Protein AF-A0A7V8DEC2-F1 (afdb_monomer_lite)

Radius of gyration: 15.88 Å; chains: 1; bounding box: 36×29×43 Å

pLDDT: mean 92.49, std 10.4, range [48.53, 98.69]

Secondary structure (DSSP, 8-state):
-EEE--TTTS-EEE--GGGSS-STTSS-SSSS---EEEHHHHHHHHHHHHHHGGGT--EEES-----HHHHHHHHHH-SS--TT---SGGGSTT-SSS-HHHHHHHHHHHHHHHHTT-EE-TT-TT-EE-TTGGGSPP--GGGSSS-SS--

Structure (mmCIF, N/CA/C/O backbone):
data_AF-A0A7V8DEC2-F1
#
_entry.id   AF-A0A7V8DEC2-F1
#
loop_
_atom_site.group_PDB
_atom_site.id
_atom_site.type_symbol
_atom_site.label_atom_id
_atom_site.label_alt_id
_atom_site.label_comp_id
_atom_site.label_asym_id
_atom_site.label_entity_id
_atom_site.label_seq_id
_atom_site.pdbx_PDB_ins_code
_atom_site.Cartn_x
_atom_site.Cartn_y
_atom_site.Cartn_z
_atom_site.occupancy
_atom_site.B_iso_or_equiv
_atom_site.auth_seq_id
_atom_site.auth_comp_id
_atom_site.auth_asym_id
_atom_site.auth_atom_id
_atom_site.pdbx_PDB_model_num
ATOM 1 N N . MET A 1 1 ? -7.765 -2.487 -15.176 1.00 85.81 1 MET A N 1
ATOM 2 C CA . MET A 1 1 ? -7.069 -1.222 -15.522 1.00 85.81 1 MET A CA 1
ATOM 3 C C . MET A 1 1 ? -6.534 -0.589 -14.244 1.00 85.81 1 MET A C 1
ATOM 5 O O . MET A 1 1 ? -7.212 -0.698 -13.222 1.00 85.81 1 MET A O 1
ATOM 9 N N . LEU A 1 2 ? -5.335 0.001 -14.280 1.00 95.69 2 LEU A N 1
ATOM 10 C CA . LEU A 1 2 ? -4.778 0.754 -13.152 1.00 95.69 2 LEU A CA 1
ATOM 11 C C . LEU A 1 2 ? -5.351 2.177 -13.119 1.00 95.69 2 LEU A C 1
ATOM 13 O O . LEU A 1 2 ? -5.639 2.755 -14.164 1.00 95.69 2 LEU A O 1
ATOM 17 N N . VAL A 1 3 ? -5.522 2.717 -11.918 1.00 96.56 3 VAL A N 1
ATOM 18 C CA . VAL A 1 3 ? -6.034 4.063 -11.646 1.00 96.56 3 VAL A CA 1
ATOM 19 C C . VAL A 1 3 ? -5.045 4.757 -10.724 1.00 96.56 3 VAL A C 1
ATOM 21 O O . VAL A 1 3 ? -4.654 4.182 -9.706 1.00 96.56 3 VAL A O 1
ATOM 24 N N . GLU A 1 4 ? -4.643 5.975 -11.078 1.00 97.56 4 GLU A N 1
ATOM 25 C CA . GLU A 1 4 ? -3.806 6.800 -10.209 1.00 97.56 4 GLU A CA 1
ATOM 26 C C . GLU A 1 4 ? -4.625 7.309 -9.020 1.00 97.56 4 GLU A C 1
ATOM 28 O O . GLU A 1 4 ? -5.754 7.786 -9.162 1.00 97.56 4 GLU A O 1
ATOM 33 N N . ILE A 1 5 ? -4.056 7.180 -7.829 1.00 98.00 5 ILE A N 1
ATOM 34 C CA . ILE A 1 5 ? -4.666 7.559 -6.564 1.00 98.00 5 ILE A CA 1
ATOM 35 C C . ILE A 1 5 ? -3.984 8.838 -6.096 1.00 98.00 5 ILE A C 1
ATOM 37 O O . ILE A 1 5 ? -2.819 8.819 -5.706 1.00 98.00 5 ILE A O 1
ATOM 41 N N . THR A 1 6 ? -4.715 9.949 -6.123 1.00 97.44 6 THR A N 1
ATOM 42 C CA . THR A 1 6 ? -4.188 11.273 -5.777 1.00 97.44 6 THR A CA 1
ATOM 43 C C . THR A 1 6 ? -5.094 11.997 -4.777 1.00 97.44 6 THR A C 1
ATOM 45 O O . THR A 1 6 ? -6.324 11.904 -4.858 1.00 97.44 6 THR A O 1
ATOM 48 N N . PRO A 1 7 ? -4.528 12.750 -3.820 1.00 96.50 7 PRO A N 1
ATOM 49 C CA . PRO A 1 7 ? -5.272 13.774 -3.096 1.00 96.50 7 PRO A CA 1
ATOM 50 C C . PRO A 1 7 ? -5.656 14.945 -4.025 1.00 96.50 7 PRO A C 1
ATOM 52 O O . PRO A 1 7 ? -4.900 15.256 -4.944 1.00 96.50 7 PRO A O 1
ATOM 55 N N . PRO A 1 8 ? -6.792 15.632 -3.798 1.00 95.69 8 PRO A N 1
ATOM 56 C CA . PRO A 1 8 ? -7.818 15.344 -2.793 1.00 95.69 8 PRO A CA 1
ATOM 57 C C . PRO A 1 8 ? -8.873 14.330 -3.272 1.00 95.69 8 PRO A C 1
ATOM 59 O O . PRO A 1 8 ? -9.820 14.054 -2.543 1.00 95.69 8 PRO A O 1
ATOM 62 N N . ALA A 1 9 ? -8.741 13.768 -4.483 1.00 96.75 9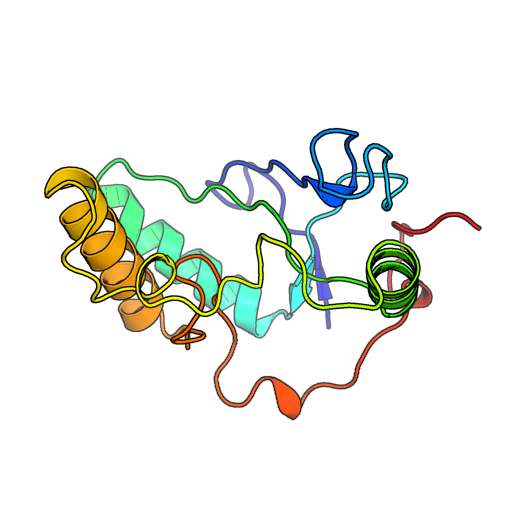 ALA A N 1
ATOM 63 C CA . ALA A 1 9 ? -9.713 12.811 -5.024 1.00 96.75 9 ALA A CA 1
ATOM 64 C C . ALA A 1 9 ? -9.879 11.564 -4.133 1.00 96.75 9 ALA A C 1
ATOM 66 O O . ALA A 1 9 ? -10.933 10.916 -4.154 1.00 96.75 9 ALA A O 1
ATOM 67 N N . PHE A 1 10 ? -8.848 11.249 -3.348 1.00 98.12 10 PHE A N 1
ATOM 68 C CA . PHE A 1 10 ? -8.877 10.344 -2.209 1.00 98.12 10 PHE A CA 1
ATOM 69 C C . PHE A 1 10 ? -8.383 11.091 -0.967 1.00 98.12 10 PHE A C 1
ATOM 71 O O . PHE A 1 10 ? -7.328 11.727 -1.007 1.00 98.12 10 PHE A O 1
ATOM 78 N N . ASP A 1 11 ? -9.119 10.989 0.142 1.00 97.69 11 ASP A N 1
ATOM 79 C CA . ASP A 1 11 ? -8.714 11.593 1.412 1.00 97.69 11 ASP A CA 1
ATOM 80 C C . ASP A 1 11 ? -7.654 10.737 2.127 1.00 97.69 11 ASP A C 1
ATOM 82 O O . ASP A 1 11 ? -7.916 10.008 3.083 1.00 97.69 11 ASP A O 1
ATOM 86 N N . ILE A 1 12 ? -6.438 10.787 1.589 1.00 97.88 12 ILE A N 1
ATOM 87 C CA . ILE A 1 12 ? -5.295 9.978 2.014 1.00 97.88 12 ILE A CA 1
ATOM 88 C C . ILE A 1 12 ? -4.025 10.823 2.116 1.00 97.88 12 ILE A C 1
ATOM 90 O O . ILE A 1 12 ? -3.954 11.960 1.643 1.00 97.88 12 ILE A O 1
ATOM 94 N N . ILE A 1 13 ? -2.995 10.226 2.700 1.00 98.12 13 ILE A N 1
ATOM 95 C CA . ILE A 1 13 ? -1.625 10.729 2.725 1.00 98.12 13 ILE A CA 1
ATOM 96 C C . ILE A 1 13 ? -0.780 9.788 1.863 1.00 98.12 13 ILE A C 1
ATOM 98 O O . ILE A 1 13 ? -0.828 8.573 2.046 1.00 98.12 13 ILE A O 1
ATOM 102 N N . LEU A 1 14 ? -0.002 10.337 0.933 1.00 97.81 14 LEU A N 1
ATOM 103 C CA . LEU A 1 14 ? 0.951 9.570 0.132 1.00 97.81 14 LEU A CA 1
ATOM 104 C C . LEU A 1 14 ? 2.361 9.768 0.682 1.00 97.81 14 LEU A C 1
ATOM 106 O O . LEU A 1 14 ? 2.790 10.900 0.892 1.00 97.81 14 LEU A O 1
ATOM 110 N N . ASP A 1 15 ? 3.067 8.665 0.899 1.00 96.88 15 ASP A N 1
ATOM 111 C CA . ASP A 1 15 ? 4.468 8.637 1.319 1.00 96.88 15 ASP A CA 1
ATOM 112 C C . ASP A 1 15 ? 5.162 7.474 0.610 1.00 96.88 15 ASP A C 1
ATOM 114 O O . ASP A 1 15 ? 5.553 6.492 1.229 1.00 96.88 15 ASP A O 1
ATOM 118 N N . ILE A 1 16 ? 5.197 7.542 -0.725 1.00 97.38 16 ILE A N 1
ATOM 119 C CA . ILE A 1 16 ? 5.663 6.460 -1.599 1.00 97.38 16 ILE A CA 1
ATOM 120 C C . ILE A 1 16 ? 7.163 6.224 -1.378 1.00 97.38 16 ILE A C 1
ATOM 122 O O . ILE A 1 16 ? 8.010 6.857 -2.012 1.00 97.38 16 ILE A O 1
ATOM 126 N N . VAL A 1 17 ? 7.497 5.318 -0.456 1.00 96.00 17 VAL A N 1
ATOM 127 C CA . VAL A 1 17 ? 8.841 5.223 0.141 1.00 96.00 17 VAL A CA 1
ATOM 128 C C . VAL A 1 17 ? 9.905 4.822 -0.868 1.00 96.00 17 VAL A C 1
ATOM 130 O O . VAL A 1 17 ? 11.034 5.309 -0.799 1.00 96.00 17 VAL A O 1
ATOM 133 N N . TYR A 1 18 ? 9.537 4.004 -1.855 1.00 96.50 18 TYR A N 1
ATOM 134 C CA . TYR A 1 18 ? 10.441 3.570 -2.917 1.00 96.50 18 TYR A CA 1
ATOM 135 C C . TYR A 1 18 ? 10.767 4.677 -3.927 1.00 96.50 18 TYR A C 1
ATOM 137 O O . TYR A 1 18 ? 11.693 4.505 -4.710 1.00 96.50 18 TYR A O 1
ATOM 145 N N . ALA A 1 19 ? 10.102 5.835 -3.877 1.00 96.94 19 ALA A N 1
ATOM 146 C CA . ALA A 1 19 ? 10.523 7.042 -4.598 1.00 96.94 19 ALA A CA 1
ATOM 147 C C . ALA A 1 19 ? 11.519 7.910 -3.798 1.00 96.94 19 ALA A C 1
ATOM 149 O O . ALA A 1 19 ? 11.901 8.992 -4.238 1.00 96.94 19 ALA A O 1
ATOM 150 N N . THR A 1 20 ? 11.935 7.468 -2.608 1.00 95.56 20 THR A N 1
ATOM 151 C CA . THR A 1 20 ? 12.814 8.221 -1.700 1.00 95.56 20 THR A CA 1
ATOM 152 C C . THR A 1 20 ? 14.027 7.387 -1.291 1.00 95.56 20 THR A C 1
ATOM 154 O O . THR A 1 20 ? 14.081 6.191 -1.550 1.00 95.56 20 THR A O 1
ATOM 157 N N . ARG A 1 21 ? 14.998 7.994 -0.597 1.00 95.25 21 ARG A N 1
ATOM 158 C CA . ARG A 1 21 ? 16.113 7.259 0.038 1.00 95.25 21 ARG A CA 1
ATOM 159 C C . ARG A 1 21 ? 15.707 6.547 1.332 1.00 95.25 21 ARG A C 1
ATOM 161 O O . ARG A 1 21 ? 16.487 5.759 1.856 1.00 95.25 21 ARG A O 1
ATOM 168 N N . THR A 1 22 ? 14.511 6.823 1.848 1.00 91.62 22 THR A N 1
ATOM 169 C CA . THR A 1 22 ? 13.980 6.280 3.105 1.00 91.62 22 THR A CA 1
ATOM 170 C C . THR A 1 22 ? 13.355 4.907 2.865 1.00 91.62 22 THR A C 1
ATOM 172 O O . THR A 1 22 ? 12.189 4.656 3.153 1.00 91.62 22 THR A O 1
ATOM 175 N N . ASN A 1 23 ? 14.140 4.011 2.279 1.00 92.19 23 ASN A N 1
ATOM 176 C CA . ASN A 1 23 ? 13.785 2.619 2.062 1.00 92.19 23 ASN A CA 1
ATOM 177 C C . ASN A 1 23 ? 15.054 1.762 2.214 1.00 92.19 23 ASN A C 1
ATOM 179 O O . ASN A 1 23 ? 16.163 2.291 2.298 1.00 92.19 23 ASN A O 1
ATOM 183 N N . PHE A 1 24 ? 14.910 0.440 2.274 1.00 89.31 24 PHE A N 1
ATOM 184 C CA . PHE A 1 24 ? 16.031 -0.445 2.598 1.00 89.31 24 PHE A CA 1
ATOM 185 C C . PHE A 1 24 ? 17.140 -0.493 1.533 1.00 89.31 24 PHE A C 1
ATOM 187 O O . PHE A 1 24 ? 18.227 -0.968 1.844 1.00 89.31 24 PHE A O 1
ATOM 194 N N . THR A 1 25 ? 16.907 0.006 0.312 1.00 91.56 25 THR A N 1
ATOM 195 C CA . THR A 1 25 ? 17.959 0.117 -0.711 1.00 91.56 25 THR A CA 1
ATOM 196 C C . THR A 1 25 ? 18.866 1.337 -0.518 1.00 91.56 25 THR A C 1
ATOM 198 O O . THR A 1 25 ? 19.895 1.464 -1.181 1.00 91.56 25 THR A O 1
ATOM 201 N N . GLY A 1 26 ? 18.475 2.286 0.345 1.00 92.94 26 GLY A N 1
ATOM 202 C CA . GLY A 1 26 ? 19.191 3.548 0.569 1.00 92.94 26 GLY A CA 1
ATOM 203 C C . GLY A 1 26 ? 19.160 4.537 -0.610 1.00 92.94 26 GLY A C 1
ATOM 204 O O . GLY A 1 26 ? 19.765 5.615 -0.520 1.00 92.94 26 GLY A O 1
ATOM 205 N N . ALA A 1 27 ? 18.454 4.204 -1.696 1.00 94.44 27 ALA A N 1
ATOM 206 C CA . ALA A 1 27 ? 18.324 5.003 -2.913 1.00 94.44 27 ALA A CA 1
ATOM 207 C C . ALA A 1 27 ? 16.891 4.930 -3.487 1.00 94.44 27 ALA A C 1
ATOM 209 O O . ALA A 1 27 ? 16.195 3.938 -3.270 1.00 94.44 27 ALA A O 1
ATOM 210 N N . PRO A 1 28 ? 16.417 5.949 -4.228 1.00 96.62 28 PRO A N 1
ATOM 211 C CA . PRO A 1 28 ? 15.135 5.860 -4.919 1.00 96.62 28 PRO A CA 1
ATOM 212 C C . PRO A 1 28 ? 15.144 4.724 -5.950 1.00 96.62 28 PRO A C 1
ATOM 214 O O . PRO A 1 28 ? 16.067 4.617 -6.755 1.00 96.62 28 PRO A O 1
ATOM 217 N N . VAL A 1 29 ? 14.107 3.890 -5.918 1.00 96.75 29 VAL A N 1
ATOM 218 C CA . VAL A 1 29 ? 13.823 2.848 -6.917 1.00 96.75 29 VAL A CA 1
ATOM 219 C C . VAL A 1 29 ? 12.872 3.388 -7.982 1.00 96.75 29 VAL A C 1
ATOM 221 O O . VAL A 1 29 ? 13.062 3.126 -9.167 1.00 96.75 29 VAL A O 1
ATOM 224 N N . TYR A 1 30 ? 11.872 4.167 -7.565 1.00 97.31 30 TYR A N 1
ATOM 225 C CA . TYR A 1 30 ? 10.996 4.901 -8.469 1.00 97.31 30 TYR A CA 1
ATOM 226 C C . TYR A 1 30 ? 11.585 6.283 -8.780 1.00 97.31 30 TYR A C 1
ATOM 228 O O . TYR A 1 30 ? 12.080 6.967 -7.882 1.00 97.31 30 TYR A O 1
ATOM 236 N N . VAL A 1 31 ? 11.463 6.740 -10.028 1.00 97.00 31 VAL A N 1
ATOM 237 C CA . VAL A 1 31 ? 11.846 8.105 -10.444 1.00 97.00 31 VAL A CA 1
ATOM 238 C C . VAL A 1 31 ? 10.814 9.158 -10.030 1.00 97.00 31 VAL A C 1
ATOM 240 O O . VAL A 1 31 ? 11.120 10.349 -9.994 1.00 97.00 31 VAL A O 1
ATOM 243 N N . ARG A 1 32 ? 9.586 8.730 -9.707 1.00 96.06 32 ARG A N 1
ATOM 244 C CA . ARG A 1 32 ? 8.497 9.583 -9.208 1.00 96.06 32 ARG A CA 1
ATOM 245 C C . ARG A 1 32 ? 7.607 8.836 -8.204 1.00 96.06 32 ARG A C 1
ATOM 247 O O . ARG A 1 32 ? 7.474 7.618 -8.313 1.00 96.06 32 ARG A O 1
ATOM 254 N N . PRO A 1 33 ? 6.936 9.538 -7.272 1.00 96.62 33 PRO A N 1
ATOM 255 C CA . PRO A 1 33 ? 6.075 8.926 -6.256 1.00 96.62 33 PRO A CA 1
ATOM 256 C C . PRO A 1 33 ? 4.657 8.636 -6.783 1.00 96.62 33 PRO A C 1
ATOM 258 O O . PRO A 1 33 ? 3.670 9.124 -6.233 1.00 96.62 33 PRO A O 1
ATOM 261 N N . GLY A 1 34 ? 4.538 7.877 -7.876 1.00 97.06 34 GLY A N 1
ATOM 262 C CA . GLY A 1 34 ? 3.231 7.469 -8.397 1.00 97.06 34 GLY A CA 1
ATOM 263 C C . GLY A 1 34 ? 2.552 6.446 -7.480 1.00 97.06 34 GLY A C 1
ATOM 264 O O . GLY A 1 34 ? 3.192 5.529 -6.973 1.00 97.06 34 GLY A O 1
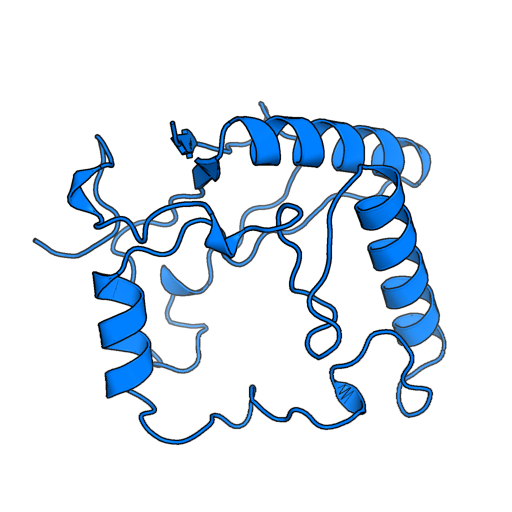ATOM 265 N N . CYS A 1 35 ? 1.245 6.592 -7.266 1.00 97.88 35 CYS A N 1
ATOM 266 C CA . CYS A 1 35 ? 0.443 5.639 -6.505 1.00 97.88 35 CYS A CA 1
ATOM 267 C C . CYS A 1 35 ? -0.678 5.124 -7.398 1.00 97.88 35 CYS A C 1
ATOM 269 O O . CYS A 1 35 ? -1.617 5.860 -7.686 1.00 97.88 35 CYS A O 1
ATOM 271 N N . TYR A 1 36 ? -0.607 3.864 -7.822 1.00 98.00 36 TYR A N 1
ATOM 272 C CA . TYR A 1 36 ? -1.633 3.274 -8.678 1.00 98.00 36 TYR A CA 1
ATOM 273 C C . TYR A 1 36 ? -2.243 2.040 -8.027 1.00 98.00 36 TYR A C 1
ATOM 275 O O . TYR A 1 36 ? -1.551 1.248 -7.391 1.00 98.00 36 TYR A O 1
ATOM 283 N N . LEU A 1 37 ? -3.547 1.859 -8.208 1.00 97.56 37 LEU A N 1
ATOM 284 C CA . LEU A 1 37 ? -4.276 0.669 -7.780 1.00 97.56 37 LEU A CA 1
ATOM 285 C C . LEU A 1 37 ? -5.084 0.103 -8.942 1.00 97.56 37 LEU A C 1
ATOM 287 O O . LEU A 1 37 ? -5.443 0.820 -9.873 1.00 97.56 37 LEU A O 1
ATOM 291 N N . HIS A 1 38 ? -5.434 -1.181 -8.875 1.00 96.44 38 HIS A N 1
ATOM 292 C CA . HIS A 1 38 ? -6.479 -1.709 -9.746 1.00 96.44 38 HIS A CA 1
ATOM 293 C C . HIS A 1 38 ? -7.796 -0.951 -9.503 1.00 96.44 38 HIS A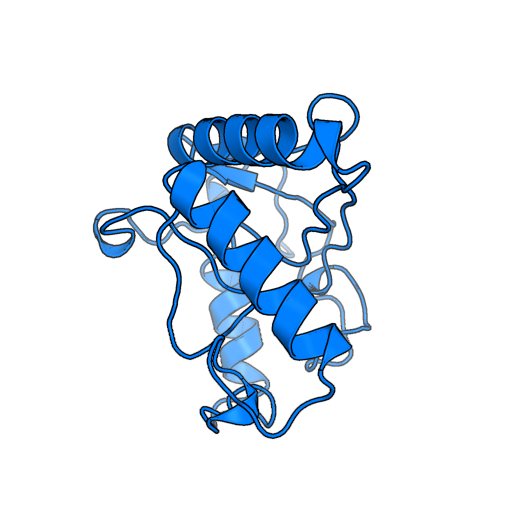 C 1
ATOM 295 O O . HIS A 1 38 ? -8.087 -0.580 -8.367 1.00 96.44 38 HIS A O 1
ATOM 301 N N . GLY A 1 39 ? -8.619 -0.755 -10.538 1.00 96.12 39 GLY A N 1
ATOM 302 C CA . GLY A 1 39 ? -9.901 -0.049 -10.398 1.00 96.12 39 GLY A CA 1
ATOM 303 C C . GLY A 1 39 ? -10.806 -0.619 -9.293 1.00 96.12 39 GLY A C 1
ATOM 304 O O . GLY A 1 39 ? -11.397 0.139 -8.528 1.00 96.12 39 GLY A O 1
ATOM 305 N N . GLU A 1 40 ? -10.842 -1.947 -9.136 1.00 95.44 40 GLU A N 1
ATOM 306 C CA . GLU A 1 40 ? -11.561 -2.599 -8.027 1.00 95.44 40 GLU A CA 1
ATOM 307 C C . GLU A 1 40 ? -10.969 -2.216 -6.661 1.00 95.44 40 GLU A C 1
ATOM 309 O O . GLU A 1 40 ? -11.705 -1.787 -5.776 1.00 95.44 40 GLU A O 1
ATOM 314 N N . SER A 1 41 ? -9.642 -2.283 -6.501 1.00 96.81 41 SER A N 1
ATOM 315 C CA . SER A 1 41 ? -8.939 -1.845 -5.286 1.00 96.81 41 SER A CA 1
ATOM 316 C C . SER A 1 41 ? -9.174 -0.369 -4.968 1.00 96.81 41 SER A C 1
ATOM 318 O O . SER A 1 41 ? -9.336 -0.016 -3.804 1.00 96.81 41 SER A O 1
ATOM 320 N N . ALA A 1 42 ? -9.237 0.500 -5.979 1.00 98.06 42 ALA A N 1
ATOM 321 C CA . ALA A 1 42 ? -9.545 1.914 -5.787 1.00 98.06 42 ALA A CA 1
ATOM 322 C C . ALA A 1 42 ? -10.953 2.102 -5.190 1.00 98.06 42 ALA A C 1
ATOM 324 O O . ALA A 1 42 ? -11.141 2.927 -4.294 1.00 98.06 42 ALA A O 1
ATOM 325 N N . ALA A 1 43 ? -11.934 1.298 -5.614 1.00 97.81 43 ALA A N 1
ATOM 326 C CA . ALA A 1 43 ? -13.267 1.295 -5.014 1.00 97.81 43 ALA A CA 1
ATOM 327 C C . ALA A 1 43 ? -13.255 0.780 -3.561 1.00 97.81 43 ALA A C 1
ATOM 329 O O . ALA A 1 43 ? -13.931 1.362 -2.709 1.00 97.81 43 ALA A O 1
ATOM 330 N N . LEU A 1 44 ? -12.462 -0.255 -3.251 1.00 98.31 44 LEU A N 1
ATOM 331 C CA . LEU A 1 44 ? -12.271 -0.721 -1.868 1.00 98.31 44 LEU A CA 1
ATOM 332 C C . LEU A 1 44 ? -11.642 0.374 -0.992 1.00 98.31 44 LEU A C 1
ATOM 334 O O . LEU A 1 44 ? -12.081 0.595 0.136 1.00 98.31 44 LEU A O 1
ATOM 338 N N . LEU A 1 45 ? -10.643 1.093 -1.515 1.00 98.56 45 LEU A N 1
ATOM 339 C CA . LEU A 1 45 ? -9.985 2.191 -0.807 1.00 98.56 45 LEU A CA 1
ATOM 340 C C . LEU A 1 45 ? -10.975 3.316 -0.480 1.00 98.56 45 LEU A C 1
ATOM 342 O O . LEU A 1 45 ? -10.978 3.806 0.645 1.00 98.56 45 LEU A O 1
ATOM 346 N N . ARG A 1 46 ? -11.864 3.688 -1.414 1.00 98.56 46 ARG A N 1
ATOM 347 C CA . ARG A 1 46 ? -12.918 4.687 -1.142 1.00 98.56 46 ARG A CA 1
ATOM 348 C C . ARG A 1 46 ? -13.819 4.271 0.016 1.00 98.56 46 ARG A C 1
ATOM 350 O O . ARG A 1 46 ? -14.143 5.105 0.857 1.00 98.56 46 ARG A O 1
ATOM 357 N N . ARG A 1 47 ? -14.197 2.991 0.085 1.00 98.62 47 ARG A N 1
ATOM 358 C CA . ARG A 1 47 ? -14.994 2.474 1.206 1.00 98.62 47 ARG A CA 1
ATOM 359 C C . ARG A 1 47 ? -14.221 2.509 2.518 1.00 98.62 47 ARG A C 1
ATOM 361 O O . ARG A 1 47 ? -14.775 2.952 3.515 1.00 98.62 47 ARG A O 1
ATOM 368 N N . ALA A 1 48 ? -12.950 2.111 2.509 1.00 98.69 48 ALA A N 1
ATOM 369 C CA . ALA A 1 48 ? -12.101 2.180 3.695 1.00 98.69 48 ALA A CA 1
ATOM 370 C C . ALA A 1 48 ? -11.988 3.623 4.215 1.00 98.69 48 ALA A C 1
ATOM 372 O O . ALA A 1 48 ? -12.203 3.859 5.401 1.00 98.69 48 ALA A O 1
ATOM 373 N N . ILE A 1 49 ? -11.743 4.595 3.326 1.00 98.62 49 ILE A N 1
ATOM 374 C CA . ILE A 1 49 ? -11.711 6.032 3.660 1.00 98.62 49 ILE A CA 1
ATOM 375 C C . ILE A 1 49 ? -13.036 6.475 4.290 1.00 98.62 49 ILE A C 1
ATOM 377 O O . ILE A 1 49 ? -13.031 7.111 5.342 1.00 98.62 49 ILE A O 1
ATOM 381 N N . ALA A 1 50 ? -14.171 6.103 3.691 1.00 98.56 50 ALA A N 1
ATOM 382 C CA . ALA A 1 50 ? -15.488 6.450 4.222 1.00 98.56 50 ALA A CA 1
ATOM 383 C C . ALA A 1 50 ? -15.736 5.859 5.622 1.00 98.56 50 ALA A C 1
ATOM 385 O O . ALA A 1 50 ? -16.313 6.535 6.468 1.00 98.56 50 ALA A O 1
ATOM 386 N N . LEU A 1 51 ? -15.266 4.635 5.886 1.00 98.62 51 LEU A N 1
ATOM 387 C CA . LEU A 1 51 ? -15.352 4.003 7.207 1.00 98.62 51 LEU A CA 1
ATOM 388 C C . LEU A 1 51 ? -14.409 4.648 8.233 1.00 98.62 51 LEU A C 1
ATOM 390 O O . LEU A 1 51 ? -14.743 4.703 9.410 1.00 98.62 51 LEU A O 1
ATOM 394 N N . ALA A 1 52 ? -13.245 5.143 7.808 1.00 98.19 52 ALA A N 1
ATOM 395 C CA . ALA A 1 52 ? -12.273 5.793 8.687 1.00 98.19 52 ALA A CA 1
ATOM 396 C C . ALA A 1 52 ? -12.659 7.240 9.051 1.00 98.19 52 ALA A C 1
ATOM 398 O O . ALA A 1 52 ? -12.314 7.717 10.135 1.00 98.19 52 ALA A O 1
ATOM 399 N N . CYS A 1 53 ? -13.398 7.927 8.174 1.00 97.12 53 CYS A N 1
ATOM 400 C CA . CYS A 1 53 ? -13.746 9.341 8.322 1.00 97.12 53 CYS A CA 1
ATOM 401 C C . CYS A 1 53 ? -14.470 9.681 9.647 1.00 97.12 53 CYS A C 1
ATOM 403 O O . CYS A 1 53 ? -14.048 10.637 10.300 1.00 97.12 53 CYS A O 1
ATOM 405 N N . PRO A 1 54 ? -15.487 8.926 10.122 1.00 97.19 54 PRO A N 1
ATOM 406 C CA . PRO A 1 54 ? -16.138 9.192 11.411 1.00 97.19 54 PRO A CA 1
ATOM 407 C C . PRO A 1 54 ? -15.203 9.076 12.621 1.00 97.19 54 PRO A C 1
ATOM 409 O O . PRO A 1 54 ? -15.497 9.620 13.682 1.00 97.19 54 PRO A O 1
ATOM 412 N N . HIS A 1 55 ? -14.073 8.381 12.469 1.00 95.62 55 HIS A N 1
ATOM 413 C CA . HIS A 1 55 ? -13.049 8.243 13.503 1.00 95.62 55 HIS A CA 1
ATOM 414 C C . HIS A 1 55 ? -11.969 9.335 13.428 1.00 95.62 55 HIS A C 1
ATOM 416 O O . HIS A 1 55 ? -11.029 9.306 14.218 1.00 95.62 55 HIS A O 1
ATOM 422 N N . GLY A 1 56 ? -12.068 10.280 12.483 1.00 96.88 56 GLY A N 1
ATOM 423 C CA . GLY A 1 56 ? -11.049 11.311 12.262 1.00 96.88 56 GLY A CA 1
ATOM 424 C C . GLY A 1 56 ? -9.720 10.752 11.743 1.00 96.88 56 GLY A C 1
ATOM 425 O O . GLY A 1 56 ? -8.671 11.361 11.952 1.00 96.88 56 GLY A O 1
ATOM 426 N N . LEU A 1 57 ? -9.746 9.578 11.103 1.00 97.56 57 LEU A N 1
ATOM 427 C CA . LEU A 1 57 ? -8.561 8.873 10.619 1.00 97.56 57 LEU A CA 1
ATOM 428 C C . LEU A 1 57 ? -8.417 8.985 9.102 1.00 97.56 57 LEU A C 1
ATOM 430 O O . LEU A 1 57 ? -9.400 9.008 8.365 1.00 97.56 57 LEU A O 1
ATOM 434 N N . ARG A 1 58 ? -7.163 8.982 8.639 1.00 97.62 58 ARG A N 1
ATOM 435 C CA . ARG A 1 58 ? -6.790 8.964 7.218 1.00 97.62 58 ARG A CA 1
ATOM 436 C C . ARG A 1 58 ? -5.805 7.833 6.961 1.00 97.62 58 ARG A C 1
ATOM 438 O O . ARG A 1 58 ? -4.994 7.503 7.828 1.00 97.62 58 ARG A O 1
ATOM 445 N N . PHE A 1 59 ? -5.837 7.270 5.757 1.00 98.25 59 PHE A N 1
ATOM 446 C CA . PHE A 1 59 ? -4.863 6.258 5.351 1.00 98.25 59 PHE A CA 1
ATOM 447 C C . PHE A 1 59 ? -3.585 6.916 4.854 1.00 98.25 59 PHE A C 1
ATOM 449 O O . PHE A 1 59 ? -3.632 7.843 4.046 1.00 98.25 59 PHE A O 1
ATOM 456 N N . LYS A 1 60 ? -2.444 6.398 5.308 1.00 98.25 60 LYS A N 1
ATOM 457 C CA . LYS A 1 60 ? -1.127 6.725 4.769 1.00 98.25 60 LYS A CA 1
ATOM 458 C C . LYS A 1 60 ? -0.646 5.564 3.903 1.00 98.25 60 LYS A C 1
ATOM 460 O O . LYS A 1 60 ? -0.548 4.445 4.399 1.00 98.25 60 LYS A O 1
ATOM 465 N N . ILE A 1 61 ? -0.391 5.822 2.622 1.00 98.25 61 ILE A N 1
ATOM 466 C CA . ILE A 1 61 ? 0.021 4.807 1.645 1.00 98.25 61 ILE A CA 1
ATOM 467 C C . ILE A 1 61 ? 1.522 4.922 1.408 1.00 98.25 61 ILE A C 1
ATOM 469 O O . ILE A 1 61 ? 2.006 5.973 0.987 1.00 98.25 61 ILE A O 1
ATOM 473 N N . PHE A 1 62 ? 2.230 3.825 1.674 1.00 97.44 62 PHE A N 1
ATOM 474 C CA . PHE A 1 62 ? 3.683 3.734 1.530 1.00 97.44 62 PHE A CA 1
ATOM 475 C C . PHE A 1 62 ? 4.124 3.077 0.219 1.00 97.44 62 PHE A C 1
ATOM 477 O O . PHE A 1 62 ? 5.186 3.399 -0.305 1.00 97.44 62 PHE A O 1
ATOM 484 N N . ASP A 1 63 ? 3.309 2.170 -0.315 1.00 97.44 63 ASP A N 1
ATOM 485 C CA . ASP A 1 63 ? 3.495 1.532 -1.617 1.00 97.44 63 ASP A CA 1
ATOM 486 C C . ASP A 1 63 ? 2.143 1.005 -2.126 1.00 97.44 63 ASP A C 1
ATOM 488 O O . ASP A 1 63 ? 1.205 0.831 -1.340 1.00 97.44 63 ASP A O 1
ATOM 492 N N . ALA A 1 64 ? 2.028 0.782 -3.435 1.00 97.00 64 ALA A N 1
ATOM 493 C CA . ALA A 1 64 ? 0.798 0.310 -4.073 1.00 97.00 64 ALA A CA 1
ATOM 494 C C . ALA A 1 64 ? 1.127 -0.610 -5.263 1.00 97.00 64 ALA A C 1
ATOM 496 O O . ALA A 1 64 ? 1.728 -1.667 -5.080 1.00 97.00 64 ALA A O 1
ATOM 497 N N . PHE A 1 65 ? 0.737 -0.250 -6.490 1.00 97.00 65 PHE A N 1
ATOM 498 C CA . PHE A 1 65 ? 1.242 -0.924 -7.681 1.00 97.00 65 PHE A CA 1
ATOM 499 C C . PHE A 1 65 ? 2.768 -0.812 -7.743 1.00 97.00 65 PHE A C 1
ATOM 501 O O . PHE A 1 65 ? 3.312 0.283 -7.874 1.00 97.00 65 PHE A O 1
ATOM 508 N N . ARG A 1 66 ? 3.428 -1.968 -7.704 1.00 96.31 66 ARG A N 1
ATOM 509 C CA . ARG A 1 66 ? 4.868 -2.111 -7.881 1.00 96.31 66 ARG A CA 1
ATOM 510 C C . ARG A 1 66 ? 5.150 -2.805 -9.219 1.00 96.31 66 ARG A C 1
ATOM 512 O O . ARG A 1 66 ? 4.784 -3.975 -9.364 1.00 96.31 66 ARG A O 1
ATOM 519 N N . PRO A 1 67 ? 5.800 -2.129 -10.182 1.00 96.69 67 PRO A N 1
ATOM 520 C CA . PRO A 1 67 ? 6.221 -2.750 -11.433 1.00 96.69 67 PRO A CA 1
ATOM 521 C C . PRO A 1 67 ? 7.161 -3.944 -11.225 1.00 96.69 67 PRO A C 1
ATOM 523 O O . PRO A 1 67 ? 7.939 -3.984 -10.266 1.00 96.69 67 PRO A O 1
ATOM 526 N N . ALA A 1 68 ? 7.148 -4.897 -12.158 1.00 96.12 68 ALA A N 1
ATOM 527 C CA . ALA A 1 68 ? 8.049 -6.053 -12.133 1.00 96.12 68 ALA A CA 1
ATOM 528 C C . ALA A 1 68 ? 9.535 -5.648 -12.073 1.00 96.12 68 ALA A C 1
ATOM 530 O O . ALA A 1 68 ? 10.338 -6.301 -11.407 1.00 96.12 68 ALA A O 1
ATOM 531 N N . GLU A 1 69 ? 9.898 -4.561 -12.753 1.00 96.75 69 GLU A N 1
ATOM 532 C CA . GLU A 1 69 ? 11.235 -3.964 -12.755 1.00 96.75 69 GLU A CA 1
ATOM 533 C C . GLU A 1 69 ? 11.661 -3.550 -11.343 1.00 96.75 69 GLU A C 1
ATOM 535 O O . GLU A 1 69 ? 12.751 -3.910 -10.901 1.00 96.75 69 GLU A O 1
ATOM 540 N N . ALA A 1 70 ? 10.785 -2.857 -10.610 1.00 95.81 70 ALA A N 1
ATOM 541 C CA . ALA A 1 70 ? 11.050 -2.456 -9.234 1.00 95.81 70 ALA A CA 1
ATOM 542 C C . ALA A 1 70 ? 11.241 -3.674 -8.335 1.00 95.81 70 ALA A C 1
ATOM 544 O O . ALA A 1 70 ? 12.193 -3.725 -7.561 1.00 95.81 70 ALA A O 1
ATOM 545 N N . GLN A 1 71 ? 10.381 -4.688 -8.473 1.00 93.50 71 GLN A N 1
ATOM 546 C CA . GLN A 1 71 ? 10.507 -5.920 -7.699 1.00 93.50 71 GLN A CA 1
ATOM 547 C C . GLN A 1 71 ? 11.856 -6.615 -7.947 1.00 93.50 71 GLN A C 1
ATOM 549 O O . GLN A 1 71 ? 12.448 -7.131 -7.000 1.00 93.50 71 GLN A O 1
ATOM 554 N N . ARG A 1 72 ? 12.374 -6.591 -9.186 1.00 93.50 72 ARG A N 1
ATOM 555 C CA . ARG A 1 72 ? 13.72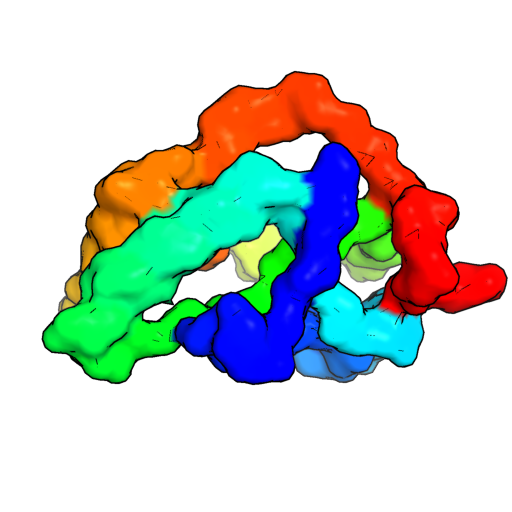4 -7.089 -9.500 1.00 93.50 72 ARG A CA 1
ATOM 556 C C . ARG A 1 72 ? 14.810 -6.262 -8.812 1.00 93.50 72 ARG A C 1
ATOM 558 O O . ARG A 1 72 ? 15.692 -6.855 -8.207 1.00 93.50 72 ARG A O 1
ATOM 565 N N . VAL A 1 73 ? 14.727 -4.929 -8.845 1.00 93.56 73 VAL A N 1
ATOM 566 C CA . VAL A 1 73 ? 15.690 -4.045 -8.155 1.00 93.56 73 VAL A CA 1
ATOM 567 C C . VAL A 1 73 ? 15.721 -4.328 -6.651 1.00 93.56 73 VAL A C 1
ATOM 569 O O . VAL A 1 73 ? 16.797 -4.503 -6.080 1.00 93.56 73 VAL A O 1
ATOM 572 N N . LEU A 1 74 ? 14.546 -4.427 -6.021 1.00 91.38 74 LEU A N 1
ATOM 573 C CA . LEU A 1 74 ? 14.417 -4.757 -4.601 1.00 91.38 74 LEU A CA 1
ATOM 574 C C . LEU A 1 74 ? 15.044 -6.124 -4.281 1.00 91.38 74 LEU A C 1
ATOM 576 O O . LEU A 1 74 ? 15.812 -6.234 -3.327 1.00 91.38 74 LEU A O 1
ATOM 580 N N . TRP A 1 75 ? 14.774 -7.137 -5.111 1.00 87.12 75 TRP A N 1
ATOM 581 C CA . TRP A 1 75 ? 15.341 -8.481 -4.964 1.00 87.12 75 TRP A CA 1
ATOM 582 C C . TRP A 1 75 ? 16.861 -8.511 -5.159 1.00 87.12 75 TRP A C 1
ATOM 584 O O . TRP A 1 75 ? 17.560 -9.209 -4.439 1.00 87.12 75 TRP A O 1
ATOM 594 N N . THR A 1 76 ? 17.410 -7.753 -6.109 1.00 88.75 76 THR A N 1
ATOM 595 C CA . THR A 1 76 ? 18.866 -7.682 -6.316 1.00 88.75 76 THR A CA 1
ATOM 596 C C . THR A 1 76 ? 19.580 -7.018 -5.141 1.00 88.75 76 THR A C 1
ATOM 598 O O . THR A 1 76 ? 20.701 -7.403 -4.821 1.00 88.75 76 THR A O 1
ATOM 601 N N . HIS A 1 77 ? 18.950 -6.034 -4.493 1.00 86.19 77 HIS A N 1
ATOM 602 C CA . HIS A 1 77 ? 19.553 -5.340 -3.355 1.00 86.19 77 HIS A CA 1
ATOM 603 C C . HIS A 1 77 ? 19.574 -6.198 -2.082 1.00 86.19 77 HIS A C 1
ATOM 605 O O . HIS A 1 77 ? 20.493 -6.084 -1.274 1.00 86.19 77 HIS A O 1
ATOM 611 N N . MET A 1 78 ? 18.574 -7.061 -1.906 1.00 74.38 78 MET A N 1
ATOM 612 C CA . MET A 1 78 ? 18.517 -8.040 -0.822 1.00 74.38 78 MET A CA 1
ATOM 613 C C . MET A 1 78 ? 17.978 -9.371 -1.366 1.00 74.38 78 MET A C 1
ATOM 615 O O . MET A 1 78 ? 16.775 -9.622 -1.281 1.00 74.38 78 MET A O 1
ATOM 619 N N . PRO A 1 79 ? 18.849 -10.214 -1.956 1.00 65.69 79 PRO A N 1
ATOM 620 C CA . PRO A 1 79 ? 18.440 -11.513 -2.496 1.00 65.69 79 PRO A CA 1
ATOM 621 C C . PRO A 1 79 ? 18.068 -12.504 -1.383 1.00 65.69 79 PRO A C 1
ATOM 623 O O . PRO A 1 79 ? 17.289 -13.428 -1.616 1.00 65.69 79 PRO A O 1
ATOM 626 N N . ASP A 1 80 ? 18.585 -12.271 -0.173 1.00 61.31 80 ASP A N 1
ATOM 627 C CA . ASP A 1 80 ? 18.235 -12.979 1.054 1.00 61.31 80 ASP A CA 1
ATOM 628 C C . ASP A 1 80 ? 17.186 -12.188 1.849 1.00 61.31 80 ASP A C 1
ATOM 630 O O . ASP A 1 80 ? 17.208 -10.956 1.872 1.00 61.31 80 ASP A O 1
ATOM 634 N N . ARG A 1 81 ? 16.264 -12.905 2.511 1.00 54.50 81 ARG A N 1
ATOM 635 C CA . ARG A 1 81 ? 15.162 -12.337 3.314 1.00 54.50 81 ARG A CA 1
ATOM 636 C C . ARG A 1 81 ? 15.659 -11.180 4.193 1.00 54.50 81 ARG A C 1
ATOM 638 O O . ARG A 1 81 ? 16.578 -11.345 4.994 1.00 54.50 81 ARG A O 1
ATOM 645 N N . THR A 1 82 ? 15.035 -10.020 4.038 1.00 52.56 82 THR A N 1
ATOM 646 C CA . THR A 1 82 ? 15.401 -8.772 4.713 1.00 52.56 82 THR A CA 1
ATOM 647 C C . THR A 1 82 ? 15.155 -8.844 6.234 1.00 52.56 82 THR A C 1
ATOM 649 O O . THR A 1 82 ? 14.375 -9.670 6.707 1.00 52.56 82 THR A O 1
ATOM 652 N N . PRO A 1 83 ? 15.705 -7.918 7.041 1.00 48.53 83 PRO A N 1
ATOM 653 C CA . PRO A 1 83 ? 15.252 -7.707 8.421 1.00 48.53 83 PRO A CA 1
ATOM 654 C C . PRO A 1 83 ? 13.774 -7.275 8.530 1.00 48.53 83 PRO A C 1
ATOM 656 O O . PRO A 1 83 ? 13.206 -7.334 9.617 1.00 48.53 83 PRO A O 1
ATOM 659 N N . PHE A 1 84 ? 13.151 -6.835 7.425 1.00 50.03 84 PHE A N 1
ATOM 660 C CA . PHE A 1 84 ? 11.710 -6.563 7.315 1.00 50.03 84 PHE A CA 1
ATOM 661 C C . PHE A 1 84 ? 10.901 -7.834 6.998 1.00 50.03 84 PHE A C 1
ATOM 663 O O . PHE A 1 84 ? 9.756 -7.943 7.425 1.00 50.03 84 PHE A O 1
ATOM 670 N N . ASP A 1 85 ? 11.534 -8.847 6.393 1.00 52.56 85 ASP A N 1
ATOM 671 C CA . ASP A 1 85 ? 11.082 -10.245 6.328 1.00 52.56 85 ASP A CA 1
ATOM 672 C C . ASP A 1 85 ? 11.325 -10.978 7.652 1.00 52.56 85 ASP A C 1
ATOM 674 O O . ASP A 1 85 ? 11.428 -12.212 7.705 1.00 52.56 85 ASP A O 1
ATOM 678 N N . HIS A 1 86 ? 11.358 -10.235 8.760 1.00 51.88 86 HIS A N 1
ATOM 679 C CA . HIS A 1 86 ? 11.035 -10.807 10.045 1.00 51.88 86 HIS A CA 1
ATOM 680 C C . HIS A 1 86 ? 9.542 -11.157 9.983 1.00 51.88 86 HIS A C 1
ATOM 682 O O . HIS A 1 86 ? 8.679 -10.479 10.543 1.00 51.88 86 HIS A O 1
ATOM 688 N N . PHE A 1 87 ? 9.243 -12.296 9.349 1.00 59.53 87 PHE A N 1
ATOM 689 C CA . PHE A 1 87 ? 8.052 -13.117 9.566 1.00 59.53 87 PHE A CA 1
ATOM 690 C C . PHE A 1 87 ? 8.018 -13.633 11.016 1.00 59.53 87 PHE A C 1
ATOM 692 O O . PHE A 1 87 ? 7.591 -14.752 11.288 1.00 59.53 87 PHE A O 1
ATOM 699 N N . SER A 1 88 ? 8.529 -12.836 11.951 1.00 75.44 88 SER A N 1
ATOM 700 C CA . SER A 1 88 ? 8.287 -13.014 13.353 1.00 75.44 88 SER A CA 1
ATOM 701 C C . SER A 1 88 ? 6.840 -12.645 13.618 1.00 75.44 88 SER A C 1
ATOM 703 O O . SER A 1 88 ? 6.292 -11.738 12.976 1.00 75.44 88 SER A O 1
ATOM 705 N N . PRO A 1 89 ? 6.246 -13.292 14.625 1.00 83.06 89 PRO A N 1
ATOM 706 C CA . PRO A 1 89 ? 4.994 -12.859 15.211 1.00 83.06 89 PRO A CA 1
ATOM 707 C C . PRO A 1 89 ? 4.869 -11.337 15.395 1.00 83.06 89 PRO A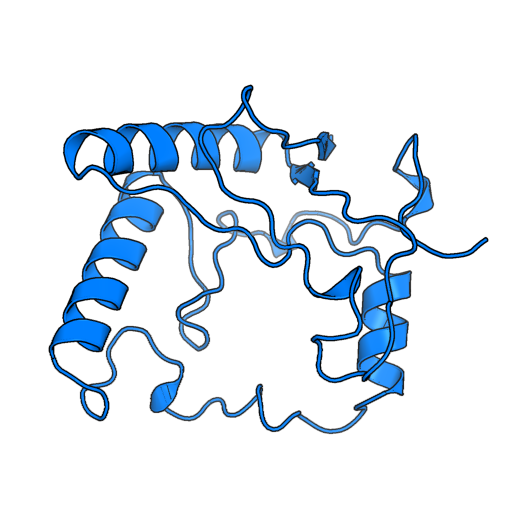 C 1
ATOM 709 O O . PRO A 1 89 ? 3.770 -10.825 15.223 1.00 83.06 89 PRO A O 1
ATOM 712 N N . PHE A 1 90 ? 5.952 -10.579 15.639 1.00 87.31 90 PHE A N 1
ATOM 713 C CA . PHE A 1 90 ? 5.915 -9.108 15.768 1.00 87.31 90 PHE A CA 1
ATOM 714 C C . PHE A 1 90 ? 5.280 -8.367 14.579 1.00 87.31 90 PHE A C 1
ATOM 716 O O . PHE A 1 90 ? 4.730 -7.274 14.761 1.00 87.31 90 PHE A O 1
ATOM 723 N N . SER A 1 91 ? 5.334 -8.932 13.373 1.00 88.81 91 SER A N 1
ATOM 724 C CA . SER A 1 91 ? 4.774 -8.322 12.160 1.00 88.81 91 SER A CA 1
ATOM 725 C C . SER A 1 91 ? 3.294 -8.661 11.956 1.00 88.81 91 SER A C 1
ATOM 727 O O . SER A 1 91 ? 2.635 -8.062 11.108 1.00 88.81 91 SER A O 1
ATOM 729 N N . TYR A 1 92 ? 2.738 -9.578 12.751 1.00 92.19 92 TYR A N 1
ATOM 730 C CA . TYR A 1 92 ? 1.373 -10.070 12.582 1.00 92.19 92 TYR A CA 1
ATOM 731 C C . TYR A 1 92 ? 0.378 -9.111 13.241 1.00 92.19 92 TYR A C 1
ATOM 733 O O . TYR A 1 92 ? 0.707 -8.392 14.187 1.00 92.19 92 TYR A O 1
ATOM 741 N N . HIS A 1 93 ? -0.877 -9.117 12.792 1.00 92.06 93 HIS A N 1
ATOM 742 C CA . HIS A 1 93 ? -1.919 -8.314 13.440 1.00 92.06 93 HIS A CA 1
ATOM 743 C C . HIS A 1 93 ? -2.127 -8.691 14.912 1.00 92.06 93 HIS A C 1
ATOM 745 O O . HIS A 1 93 ? -2.227 -7.804 15.753 1.00 92.06 93 HIS A O 1
ATOM 751 N N . GLY A 1 94 ? -2.173 -9.991 15.216 1.00 91.25 94 GLY A N 1
ATOM 752 C CA . GLY A 1 94 ? -2.559 -10.522 16.528 1.00 91.25 94 GLY A CA 1
ATOM 753 C C . GLY A 1 94 ? -1.438 -10.659 17.558 1.00 91.25 94 GLY A C 1
ATOM 754 O O . GLY A 1 94 ? -1.640 -11.333 18.562 1.00 91.25 94 GLY A O 1
ATOM 755 N N . THR A 1 95 ? -0.255 -10.089 17.319 1.00 92.56 95 THR A N 1
ATOM 756 C CA . THR A 1 95 ? 0.829 -10.163 18.308 1.00 92.56 95 THR A CA 1
ATOM 757 C C . THR A 1 95 ? 0.504 -9.373 19.567 1.00 92.56 95 THR A C 1
ATOM 759 O O . THR A 1 95 ? -0.020 -8.259 19.501 1.00 92.56 95 THR A O 1
ATOM 762 N N . LEU A 1 96 ? 0.847 -9.955 20.714 1.00 93.44 96 LEU A N 1
ATOM 763 C CA . LEU A 1 96 ? 0.695 -9.330 22.025 1.00 93.44 96 LEU A CA 1
ATOM 764 C C . LEU A 1 96 ? 2.009 -8.718 22.532 1.00 93.44 96 LEU A C 1
ATOM 766 O O . LEU A 1 96 ? 1.989 -7.953 23.493 1.00 93.44 96 LEU A O 1
ATOM 770 N N . ASP A 1 97 ? 3.128 -8.967 21.846 1.00 93.81 97 ASP A N 1
ATOM 771 C CA . ASP A 1 97 ? 4.472 -8.528 22.247 1.00 93.81 97 ASP A CA 1
ATOM 772 C C . ASP A 1 97 ? 4.794 -7.085 21.793 1.00 93.81 97 ASP A C 1
ATOM 774 O O . ASP A 1 97 ? 5.947 -6.699 21.603 1.00 93.81 97 ASP A O 1
ATOM 778 N N . ILE A 1 98 ? 3.761 -6.266 21.587 1.00 93.94 98 ILE A N 1
ATOM 779 C CA . ILE A 1 98 ? 3.846 -4.840 21.239 1.00 93.94 98 ILE A CA 1
ATOM 780 C C . ILE A 1 98 ? 2.990 -4.025 22.213 1.00 93.94 98 ILE A C 1
ATOM 782 O O . ILE A 1 98 ? 2.142 -4.570 22.917 1.00 93.94 98 ILE A O 1
ATOM 786 N N . SER A 1 99 ? 3.161 -2.700 22.242 1.00 96.19 99 SER A N 1
ATOM 787 C CA . SER A 1 99 ? 2.374 -1.844 23.140 1.00 96.19 99 SER A CA 1
ATOM 788 C C . SER A 1 99 ? 0.866 -1.998 22.909 1.00 96.19 99 SER A C 1
ATOM 790 O O . SER A 1 99 ? 0.410 -2.152 21.777 1.00 96.19 99 SER A O 1
ATOM 792 N N . VAL A 1 100 ? 0.068 -1.883 23.974 1.00 96.94 100 VAL A N 1
ATOM 793 C CA . VAL A 1 100 ? -1.404 -1.968 23.896 1.00 96.94 100 VAL A CA 1
ATOM 794 C C . VAL A 1 100 ? -1.977 -0.974 22.878 1.00 96.94 100 VAL A C 1
ATOM 796 O O . VAL A 1 100 ? -2.922 -1.292 22.160 1.00 96.94 100 VAL A O 1
ATOM 799 N N . THR A 1 101 ? -1.381 0.216 22.759 1.00 97.44 101 THR A N 1
ATOM 800 C CA . THR A 1 101 ? -1.750 1.201 21.732 1.00 97.44 101 THR A CA 1
ATOM 801 C C . THR A 1 101 ? -1.503 0.669 20.322 1.00 97.44 101 THR A C 1
ATOM 803 O O . THR A 1 101 ? -2.380 0.783 19.469 1.00 97.44 101 THR A O 1
ATOM 806 N N . ALA A 1 102 ? -0.349 0.047 20.065 1.00 96.31 102 ALA A N 1
ATOM 807 C CA . ALA A 1 102 ? -0.058 -0.550 18.765 1.00 96.31 102 ALA A CA 1
ATOM 808 C C . ALA A 1 102 ? -1.001 -1.724 18.452 1.00 96.31 102 ALA A C 1
ATOM 810 O O . ALA A 1 102 ? -1.490 -1.813 17.327 1.00 96.31 102 ALA A O 1
ATOM 811 N N . GLN A 1 103 ? -1.328 -2.562 19.443 1.00 96.94 103 GLN A N 1
ATOM 812 C CA . GLN A 1 103 ? -2.321 -3.633 19.290 1.00 96.94 103 GLN A CA 1
ATOM 813 C C . GLN A 1 103 ? -3.687 -3.061 18.886 1.00 96.94 103 GLN A C 1
ATOM 815 O O . GLN A 1 103 ? -4.255 -3.466 17.873 1.00 96.94 103 GLN A O 1
ATOM 820 N N . ARG A 1 104 ? -4.187 -2.056 19.621 1.00 96.94 104 ARG A N 1
ATOM 821 C CA . ARG A 1 104 ? -5.462 -1.380 19.321 1.00 96.94 104 ARG A CA 1
ATOM 822 C C . ARG A 1 104 ? -5.470 -0.760 17.926 1.00 96.94 104 ARG A C 1
ATOM 824 O O . ARG A 1 104 ? -6.427 -0.961 17.185 1.00 96.94 104 ARG A O 1
ATOM 831 N N . ASN A 1 105 ? -4.396 -0.071 17.543 1.00 97.31 105 ASN A N 1
ATOM 832 C CA . ASN A 1 105 ? -4.281 0.542 16.220 1.00 97.31 105 ASN A CA 1
ATOM 833 C C . ASN A 1 105 ? -4.275 -0.510 15.102 1.00 97.31 105 ASN A C 1
ATOM 835 O O . ASN A 1 105 ? -4.950 -0.324 14.092 1.00 97.31 105 ASN A O 1
ATOM 839 N N . ARG A 1 106 ? -3.570 -1.636 15.285 1.00 97.06 106 ARG A N 1
ATOM 840 C CA . ARG A 1 106 ? -3.575 -2.746 14.318 1.00 97.06 106 ARG A CA 1
ATOM 841 C C . ARG A 1 106 ? -4.946 -3.407 14.204 1.00 97.06 106 ARG A C 1
ATOM 843 O O . ARG A 1 106 ? -5.320 -3.771 13.092 1.00 97.06 106 ARG A O 1
ATOM 850 N N . MET A 1 107 ? -5.680 -3.543 15.311 1.00 97.00 107 MET A N 1
ATOM 851 C CA . MET A 1 107 ? -7.048 -4.083 15.319 1.00 97.00 107 MET A CA 1
ATOM 852 C C . MET A 1 107 ? -8.050 -3.137 14.653 1.00 97.00 107 MET A C 1
ATOM 854 O O . MET A 1 107 ? -8.917 -3.577 13.902 1.00 97.00 107 MET A O 1
ATOM 858 N N . LEU A 1 108 ? -7.903 -1.830 14.868 1.00 97.62 108 LEU A N 1
ATOM 859 C CA . LEU A 1 108 ? -8.715 -0.835 14.177 1.00 97.62 108 LEU A CA 1
ATOM 860 C C . LEU A 1 108 ? -8.437 -0.844 12.670 1.00 97.62 108 LEU A C 1
ATOM 862 O O . LEU A 1 108 ? -9.373 -0.864 11.875 1.00 97.62 108 LEU A O 1
ATOM 866 N N . LEU A 1 109 ? -7.161 -0.890 12.278 1.00 98.25 109 LEU A N 1
ATOM 867 C CA . LEU A 1 109 ? -6.761 -0.922 10.874 1.00 98.25 109 LEU A CA 1
ATOM 868 C C . LEU A 1 109 ? -7.318 -2.157 10.152 1.00 98.25 109 LEU A C 1
ATOM 870 O O . LEU A 1 109 ? -7.996 -2.002 9.138 1.00 98.25 109 LEU A O 1
ATOM 874 N N . ILE A 1 110 ? -7.093 -3.365 10.684 1.00 97.94 110 ILE A N 1
ATOM 875 C CA . ILE A 1 110 ? -7.620 -4.593 10.066 1.00 97.94 110 ILE A CA 1
ATOM 876 C C . ILE A 1 110 ? -9.150 -4.589 10.036 1.00 97.94 110 ILE A C 1
ATOM 878 O O . ILE A 1 110 ? -9.731 -5.003 9.036 1.00 97.94 110 ILE A O 1
ATOM 882 N N . GLY A 1 111 ? -9.813 -4.070 11.077 1.00 98.19 111 GLY A N 1
ATOM 883 C CA . GLY A 1 111 ? -11.270 -3.945 11.124 1.00 98.19 111 GLY A CA 1
ATOM 884 C C . GLY A 1 111 ? -11.819 -3.042 10.017 1.00 98.19 111 GLY A C 1
ATOM 885 O O . GLY A 1 111 ? -12.702 -3.456 9.271 1.00 98.19 111 GLY A O 1
ATOM 886 N N . LEU A 1 112 ? -11.252 -1.843 9.848 1.00 98.44 112 LEU A N 1
ATOM 887 C CA . LEU A 1 112 ? -11.633 -0.906 8.782 1.00 98.44 112 LEU A CA 1
ATOM 888 C C . LEU A 1 112 ? -11.403 -1.498 7.386 1.00 98.44 112 LEU A C 1
ATOM 890 O O . LEU A 1 112 ? -12.265 -1.399 6.510 1.00 98.44 112 LEU A O 1
ATOM 894 N N . MET A 1 113 ? -10.245 -2.125 7.175 1.00 98.56 113 MET A N 1
ATOM 895 C CA . MET A 1 113 ? -9.866 -2.667 5.870 1.00 98.56 113 MET A CA 1
ATOM 896 C C . MET A 1 113 ? -10.713 -3.889 5.494 1.00 98.56 113 MET A C 1
ATOM 898 O O . MET A 1 113 ? -11.250 -3.943 4.386 1.00 98.56 113 MET A O 1
ATOM 902 N N . THR A 1 114 ? -10.910 -4.831 6.418 1.00 98.06 114 THR A N 1
ATOM 903 C CA . THR A 1 114 ? -11.758 -6.013 6.178 1.00 98.06 114 THR A CA 1
ATOM 904 C C . THR A 1 114 ? -13.227 -5.636 5.998 1.00 98.06 114 THR A C 1
ATOM 906 O O . THR A 1 114 ? -13.862 -6.132 5.068 1.00 98.06 114 THR A O 1
ATOM 909 N N . ALA A 1 115 ? -13.754 -4.685 6.778 1.00 98.38 115 ALA A N 1
ATOM 910 C CA . ALA A 1 115 ? -15.111 -4.164 6.592 1.00 98.38 115 ALA A CA 1
ATOM 911 C C . ALA A 1 115 ? -15.301 -3.466 5.232 1.00 98.38 115 ALA A C 1
ATOM 913 O O . ALA A 1 115 ? -16.378 -3.531 4.639 1.00 98.38 115 ALA A O 1
ATOM 914 N N . ALA A 1 116 ? -14.252 -2.839 4.690 1.00 98.38 116 ALA A N 1
ATOM 915 C CA . ALA A 1 116 ? -14.267 -2.284 3.338 1.00 98.38 116 ALA A CA 1
ATOM 916 C C . ALA A 1 116 ? -14.168 -3.353 2.228 1.00 98.38 116 ALA A C 1
ATOM 918 O O . ALA A 1 116 ? -14.406 -3.038 1.054 1.00 98.38 116 ALA A O 1
ATOM 919 N N . GLY A 1 117 ? -13.869 -4.606 2.579 1.00 97.81 117 GLY A N 1
ATOM 920 C CA . GLY A 1 117 ? -13.755 -5.744 1.665 1.00 97.81 117 GLY A CA 1
ATOM 921 C C . GLY A 1 117 ? -12.331 -6.046 1.198 1.00 97.81 117 GLY A C 1
ATOM 922 O O . GLY A 1 117 ? -12.166 -6.707 0.173 1.00 97.81 117 GLY A O 1
ATOM 923 N N . TRP A 1 118 ? -11.310 -5.547 1.899 1.00 98.12 118 TRP A N 1
ATOM 924 C CA . TRP A 1 118 ? -9.925 -5.953 1.663 1.00 98.12 118 TRP A CA 1
ATOM 925 C C . TRP A 1 118 ? -9.628 -7.312 2.297 1.00 98.12 118 TRP A C 1
ATOM 927 O O . TRP A 1 118 ? -10.093 -7.615 3.395 1.00 98.12 118 TRP A O 1
ATOM 937 N N . ASP A 1 119 ? -8.792 -8.091 1.618 1.00 96.44 119 ASP A N 1
ATOM 938 C CA . ASP A 1 119 ? -8.051 -9.198 2.215 1.00 96.44 119 ASP A CA 1
ATOM 939 C C . ASP A 1 119 ? -6.710 -8.667 2.760 1.00 96.44 119 ASP A C 1
ATOM 941 O O . ASP A 1 119 ? -6.263 -7.576 2.386 1.00 96.44 119 ASP A O 1
ATOM 945 N N . PHE A 1 120 ? -6.052 -9.413 3.642 1.00 94.94 120 PHE A N 1
ATOM 946 C CA . PHE A 1 120 ? -4.790 -8.998 4.259 1.00 94.94 120 PHE A CA 1
ATOM 947 C C . PHE A 1 120 ? -3.778 -10.138 4.283 1.00 94.94 120 PHE A C 1
ATOM 949 O O . PHE A 1 120 ? -4.123 -11.320 4.349 1.00 94.94 120 PHE A O 1
ATOM 956 N N . TYR A 1 121 ? -2.495 -9.789 4.253 1.00 91.94 121 TYR A N 1
ATOM 957 C CA . TYR A 1 121 ? -1.447 -10.786 4.408 1.00 91.94 121 TYR A CA 1
ATOM 958 C C . TYR A 1 121 ? -1.127 -10.969 5.891 1.00 91.94 121 TYR A C 1
ATOM 960 O O . TYR A 1 121 ? -0.580 -10.087 6.542 1.00 91.94 121 TYR A O 1
ATOM 968 N N . HIS A 1 122 ? -1.458 -12.140 6.439 1.00 89.56 122 HIS A N 1
ATOM 969 C CA . HIS A 1 122 ? -1.372 -12.421 7.879 1.00 89.56 122 HIS A CA 1
ATOM 970 C C . HIS A 1 122 ? 0.002 -12.167 8.518 1.00 89.56 122 HIS A C 1
ATOM 972 O O . HIS A 1 122 ? 0.074 -12.003 9.737 1.00 89.56 122 HIS A O 1
ATOM 978 N N . LYS A 1 123 ? 1.077 -12.135 7.720 1.00 89.25 123 LYS A N 1
ATOM 979 C CA . LYS A 1 123 ? 2.429 -11.915 8.227 1.00 89.25 123 LYS A CA 1
ATOM 980 C C . LYS A 1 123 ? 2.881 -10.458 8.276 1.00 89.25 123 LYS A C 1
ATOM 982 O O . LYS A 1 123 ? 3.918 -10.186 8.870 1.00 89.25 123 LYS A O 1
ATOM 987 N N . GLU A 1 124 ? 2.121 -9.544 7.684 1.00 92.19 124 GLU A N 1
ATOM 988 C CA . GLU A 1 124 ? 2.471 -8.130 7.573 1.00 92.19 124 GLU A CA 1
ATOM 989 C C . GLU A 1 124 ? 1.244 -7.274 7.889 1.00 92.19 124 GLU A C 1
ATOM 991 O O . GLU A 1 124 ? 0.331 -7.153 7.075 1.00 92.19 124 GLU A O 1
ATOM 996 N N . TRP A 1 125 ? 1.217 -6.643 9.065 1.00 94.81 125 TRP A N 1
ATOM 997 C CA . TRP A 1 125 ? 0.061 -5.859 9.525 1.00 94.81 125 TRP A CA 1
ATOM 998 C C . TRP A 1 125 ? -0.294 -4.653 8.629 1.00 94.81 125 TRP A C 1
ATOM 1000 O O . TRP A 1 125 ? -1.371 -4.063 8.757 1.00 94.81 125 TRP A O 1
ATOM 1010 N N . TRP A 1 126 ? 0.629 -4.258 7.749 1.00 95.88 126 TRP A N 1
ATOM 1011 C CA . TRP A 1 126 ? 0.480 -3.159 6.795 1.00 95.88 126 TRP A CA 1
ATOM 1012 C C . TRP A 1 126 ? 0.006 -3.609 5.403 1.00 95.88 126 TRP A C 1
ATOM 1014 O O . TRP A 1 126 ? -0.372 -2.751 4.605 1.00 95.88 126 TRP A O 1
ATOM 1024 N N . HIS A 1 127 ? 0.030 -4.909 5.078 1.00 96.00 127 HIS A N 1
ATOM 1025 C CA . HIS A 1 127 ? -0.225 -5.397 3.717 1.00 96.00 127 HIS A CA 1
ATOM 1026 C C . HIS A 1 127 ? -1.686 -5.799 3.512 1.00 96.00 127 HIS A C 1
ATOM 1028 O O . HIS A 1 127 ? -2.175 -6.777 4.085 1.00 96.00 127 HIS A O 1
ATOM 1034 N N . TYR A 1 128 ? -2.347 -5.098 2.591 1.00 97.81 128 TYR A N 1
ATOM 1035 C CA . TYR A 1 128 ? -3.720 -5.365 2.166 1.00 97.81 128 TYR A CA 1
ATOM 1036 C C . TYR A 1 128 ? -3.787 -5.596 0.663 1.00 97.81 128 TYR A C 1
ATOM 1038 O O . TYR A 1 128 ? -3.072 -4.970 -0.118 1.00 97.81 128 TYR A O 1
ATOM 1046 N N . GLN A 1 129 ? -4.670 -6.497 0.251 1.00 96.06 129 GLN A N 1
ATOM 1047 C CA . GLN A 1 129 ? -4.794 -6.931 -1.135 1.00 96.06 129 GLN A CA 1
ATOM 1048 C C . GLN A 1 129 ? -6.251 -7.222 -1.501 1.00 96.06 129 GLN A C 1
ATOM 1050 O O . GLN A 1 129 ? -7.122 -7.355 -0.643 1.00 96.06 129 GLN A O 1
ATOM 1055 N N . MET A 1 130 ? -6.531 -7.334 -2.799 1.00 94.56 130 MET A N 1
ATOM 1056 C CA . MET A 1 130 ? -7.807 -7.897 -3.238 1.00 94.56 130 MET A CA 1
ATOM 1057 C C . MET A 1 130 ? -7.871 -9.383 -2.896 1.00 94.56 130 MET A C 1
ATOM 1059 O O . MET A 1 130 ? -6.859 -10.088 -2.948 1.00 94.56 130 MET A O 1
ATOM 1063 N N . PHE A 1 131 ? -9.080 -9.881 -2.651 1.00 92.12 131 PHE A N 1
ATOM 1064 C CA . PHE A 1 131 ? -9.302 -11.315 -2.558 1.00 92.12 131 PHE A CA 1
ATOM 1065 C C . PHE A 1 131 ? -8.833 -12.017 -3.841 1.00 92.12 131 PHE A C 1
ATOM 1067 O O . PHE A 1 131 ? -9.134 -11.576 -4.954 1.00 92.12 131 PHE A O 1
ATOM 1074 N N . ASN A 1 132 ? -8.080 -13.107 -3.680 1.00 89.00 132 ASN A N 1
ATOM 1075 C CA . ASN A 1 132 ? -7.466 -13.847 -4.784 1.00 89.00 132 ASN A CA 1
ATOM 1076 C C . ASN A 1 132 ? -6.638 -12.952 -5.737 1.00 89.00 132 ASN A C 1
ATOM 1078 O O . ASN A 1 132 ? -6.702 -13.095 -6.959 1.00 89.00 132 ASN A O 1
ATOM 1082 N N . ALA A 1 133 ? -5.841 -12.024 -5.189 1.00 87.94 133 ALA A N 1
ATOM 1083 C CA . ALA A 1 133 ? -5.017 -11.089 -5.968 1.00 87.94 133 ALA A CA 1
ATOM 1084 C C . ALA A 1 133 ? -4.087 -11.764 -6.999 1.00 87.94 133 ALA A C 1
ATOM 1086 O O . ALA A 1 133 ? -3.743 -11.157 -8.008 1.00 87.94 133 ALA A O 1
ATOM 1087 N N . ARG A 1 134 ? -3.731 -13.040 -6.799 1.00 88.56 134 ARG A N 1
ATOM 1088 C CA . ARG A 1 134 ? -2.915 -13.829 -7.740 1.00 88.56 134 ARG A CA 1
ATOM 1089 C C . ARG A 1 134 ? -3.579 -14.064 -9.100 1.00 88.56 134 ARG A C 1
ATOM 1091 O O . ARG A 1 134 ? -2.895 -14.477 -10.029 1.00 88.56 134 ARG A O 1
ATOM 1098 N N . ARG A 1 135 ? -4.886 -13.807 -9.235 1.00 91.69 135 ARG A N 1
ATOM 1099 C CA . ARG A 1 135 ? -5.595 -13.874 -10.524 1.00 91.69 135 ARG A CA 1
ATOM 1100 C C . ARG A 1 135 ? -5.164 -12.784 -11.509 1.00 91.69 135 ARG A C 1
ATOM 1102 O O . ARG A 1 135 ? -5.447 -12.900 -12.697 1.00 91.69 135 ARG A O 1
ATOM 1109 N N . PHE A 1 136 ? -4.556 -11.705 -11.018 1.00 90.00 136 PHE A N 1
ATOM 1110 C CA . PHE A 1 136 ? -4.122 -10.590 -11.848 1.00 90.00 136 PHE A CA 1
ATOM 1111 C C . PHE A 1 136 ? -2.688 -10.819 -12.343 1.00 90.00 136 PHE A C 1
ATOM 1113 O O . PHE A 1 136 ? -1.854 -11.313 -11.582 1.00 90.00 136 PHE A O 1
ATOM 1120 N N . PRO A 1 137 ? -2.382 -10.464 -13.603 1.00 93.31 137 PRO A N 1
ATOM 1121 C CA . PRO A 1 137 ? -1.039 -10.616 -14.138 1.00 93.31 137 PRO A CA 1
ATOM 1122 C C . PRO A 1 137 ? -0.062 -9.666 -13.442 1.00 93.31 137 PRO A C 1
ATOM 1124 O O . PRO A 1 137 ? -0.423 -8.563 -13.028 1.00 93.31 137 PRO A O 1
ATOM 1127 N N . VAL A 1 138 ? 1.201 -10.081 -13.377 1.00 93.38 138 VAL A N 1
ATOM 1128 C CA . VAL A 1 138 ? 2.303 -9.176 -13.045 1.00 93.38 138 VAL A CA 1
ATOM 1129 C C . VAL A 1 138 ? 2.458 -8.184 -14.196 1.00 93.38 138 VAL A C 1
ATOM 1131 O O . VAL A 1 138 ? 2.537 -8.590 -15.354 1.00 93.38 138 VAL A O 1
ATOM 1134 N N . LEU A 1 139 ? 2.489 -6.890 -13.881 1.00 95.69 139 LEU A N 1
ATOM 1135 C CA . LEU A 1 139 ? 2.582 -5.825 -14.877 1.00 95.69 139 LEU A CA 1
ATOM 1136 C C . LEU A 1 139 ? 3.972 -5.180 -14.848 1.00 95.69 139 LEU A C 1
ATOM 1138 O O . LEU A 1 139 ? 4.585 -5.023 -13.790 1.00 95.69 139 LEU A O 1
ATOM 1142 N N . SER A 1 140 ? 4.449 -4.808 -16.031 1.00 96.69 140 SER A N 1
ATOM 1143 C CA . SER A 1 140 ? 5.628 -3.961 -16.214 1.00 96.69 140 SER A CA 1
ATOM 1144 C C . SER A 1 140 ? 5.234 -2.491 -16.087 1.00 96.69 140 SER A C 1
ATOM 1146 O O . SER A 1 140 ? 4.070 -2.142 -16.281 1.00 96.69 140 SER A O 1
ATOM 1148 N N . ASP A 1 141 ? 6.201 -1.624 -15.809 1.00 96.38 141 ASP A N 1
ATOM 1149 C CA . ASP A 1 141 ? 6.010 -0.170 -15.759 1.00 96.38 141 ASP A CA 1
ATOM 1150 C C . ASP A 1 141 ? 5.450 0.418 -17.070 1.00 96.38 141 ASP A C 1
ATOM 1152 O O . ASP A 1 141 ? 4.762 1.435 -17.065 1.00 96.38 141 ASP A O 1
ATOM 1156 N N . THR A 1 142 ? 5.652 -0.284 -18.188 1.00 95.75 142 THR A N 1
ATOM 1157 C CA . THR A 1 142 ? 5.160 0.090 -19.526 1.00 95.75 142 THR A CA 1
ATOM 1158 C C . THR A 1 142 ? 3.638 0.206 -19.641 1.00 95.75 142 THR A C 1
ATOM 1160 O O . THR A 1 142 ? 3.146 0.782 -20.610 1.00 95.75 142 THR A O 1
ATOM 1163 N N . VAL A 1 143 ? 2.870 -0.308 -18.672 1.00 95.44 143 VAL A N 1
ATOM 1164 C CA . VAL A 1 143 ? 1.408 -0.123 -18.646 1.00 95.44 143 VAL A CA 1
ATOM 1165 C C . VAL A 1 143 ? 0.987 1.276 -18.190 1.00 95.44 143 VAL A C 1
ATOM 1167 O O . VAL A 1 143 ? -0.195 1.614 -18.284 1.00 95.44 143 VAL A O 1
ATOM 1170 N N . LEU A 1 144 ? 1.913 2.068 -17.644 1.00 95.00 14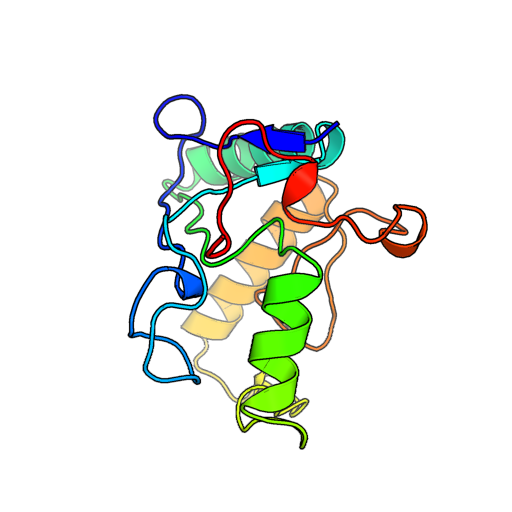4 LEU A N 1
ATOM 1171 C CA . LEU A 1 144 ? 1.646 3.420 -17.171 1.00 95.00 144 LEU A CA 1
ATOM 1172 C C . LEU A 1 144 ? 1.878 4.434 -18.291 1.00 95.00 144 LEU A C 1
ATOM 1174 O O . LEU A 1 144 ? 2.882 4.391 -18.995 1.00 95.00 144 LEU A O 1
ATOM 1178 N N . SER A 1 145 ? 0.977 5.410 -18.403 1.00 92.00 145 SER A N 1
ATOM 1179 C CA . SER A 1 145 ? 1.181 6.572 -19.277 1.00 92.00 145 SER A CA 1
ATOM 1180 C C . SER A 1 145 ? 2.342 7.449 -18.810 1.00 92.00 145 SER A C 1
ATOM 1182 O O . SER A 1 145 ? 2.986 8.106 -19.623 1.00 92.00 145 SER A O 1
ATOM 1184 N N . LEU A 1 146 ? 2.595 7.465 -17.498 1.00 92.62 146 LEU A N 1
ATOM 1185 C CA . LEU A 1 146 ? 3.719 8.151 -16.882 1.00 92.62 146 LEU A CA 1
ATOM 1186 C C . LEU A 1 146 ? 4.533 7.148 -16.040 1.00 92.62 146 LEU A C 1
ATOM 1188 O O . LEU A 1 146 ? 4.124 6.857 -14.904 1.00 92.62 146 LEU A O 1
ATOM 1192 N N . PRO A 1 147 ? 5.644 6.626 -16.603 1.00 94.06 147 PRO A N 1
ATOM 1193 C CA . PRO A 1 147 ? 6.535 5.644 -15.984 1.00 94.06 147 PRO A CA 1
ATOM 1194 C C . PRO A 1 147 ? 6.982 6.012 -14.566 1.00 94.06 147 PRO A C 1
ATOM 1196 O O . PRO A 1 147 ? 7.181 7.189 -14.243 1.00 94.06 147 PRO A O 1
ATOM 1199 N N . MET A 1 148 ? 7.150 5.000 -13.716 1.00 96.19 148 MET A N 1
ATOM 1200 C CA . MET A 1 148 ? 7.778 5.135 -12.399 1.00 96.19 148 MET A CA 1
ATOM 1201 C C . MET A 1 148 ? 9.197 4.583 -12.373 1.00 96.19 148 MET A C 1
ATOM 1203 O O . MET A 1 148 ? 9.931 4.892 -11.437 1.00 96.19 148 MET A O 1
ATOM 1207 N N . MET A 1 149 ? 9.601 3.800 -13.366 1.00 96.31 149 MET A N 1
ATOM 1208 C CA . MET A 1 149 ? 10.942 3.236 -13.450 1.00 96.31 149 MET A CA 1
ATOM 1209 C C . MET A 1 149 ? 11.847 4.098 -14.338 1.00 96.31 149 MET A C 1
ATOM 1211 O O . MET A 1 149 ? 11.351 4.808 -15.214 1.00 96.31 149 MET A O 1
ATOM 1215 N N . PRO A 1 150 ? 13.175 4.069 -14.124 1.00 89.44 150 PRO A N 1
ATOM 1216 C CA . PRO A 1 150 ? 14.117 4.666 -15.063 1.00 89.44 150 PRO A CA 1
ATOM 1217 C C . PRO A 1 150 ? 13.977 4.031 -16.454 1.00 89.44 150 PRO A C 1
ATOM 1219 O O . PRO A 1 150 ? 13.734 2.825 -16.549 1.00 89.44 150 PRO A O 1
ATOM 1222 N N . CYS A 1 151 ? 14.131 4.850 -17.499 1.00 73.06 151 CYS A N 1
ATOM 1223 C CA . CYS A 1 151 ? 14.213 4.394 -18.888 1.00 73.06 151 CYS A CA 1
ATOM 1224 C C . CYS A 1 151 ? 15.437 3.504 -19.133 1.00 73.06 151 CYS A C 1
ATOM 1226 O O . CYS A 1 151 ? 16.490 3.764 -18.504 1.00 73.06 151 CYS A O 1
#

Sequence (151 aa):
MLVEITPPAFDIILDIVYATRTNFTGAPVYVRPGCYLHGESAALLRRAIALACPHGLRFKIFDAFRPAEAQRVLWTHMPDRTPFDHFSPFSYHGTLDISVTAQRNRMLLIGLMTAAGWDFYHKEWWHYQMFNARRFPVLSDTVLSLPMMPC

Foldseek 3Di:
DKDWDDPPVPQAAEAQPLCDCNDPLSGRQFVDRTAIADPVVVQLSNQLSVLCVVVVDHYYDHHHQDAPSSVVVVCVSPVDQDPLNCLPLVQFLPDPPDDPVSNVVLVVNCVSSVVSPWDADRSHSPGTDHVPNVVDDRHHQVVDPDGGGDD